Protein AF-A0A2V8SXV7-F1 (afdb_monomer)

Foldseek 3Di:
DQQDQALVSLLVVCVVQQKEFCDDDDPGHHNLCSNVVHDDDDDLCPPPCNVSSVVSSLSNLPDPQWFFALQDPRGTMTGGNVCLLVCLVCVVVDDQRRRWRWDFDCDPVRDTDTDTHTPPRSPDPVSVVD

Sequence (130 aa):
MNAPSSAASAIAFVEAHGVVLASAKGSVPRLIEAIAGEPISGNWWSHPRASAIYNVLVEVSESEQVLVCRLINGKVTLVHRRLWPALVRLADQFAPEQIIKVHEEHTPSGRHAVLELPFPQWVPPEVAQE

Structure (mmCIF, N/CA/C/O backbone):
data_AF-A0A2V8SXV7-F1
#
_entry.id   AF-A0A2V8SXV7-F1
#
loop_
_atom_site.group_PDB
_atom_site.id
_atom_site.type_symbol
_atom_site.label_atom_id
_atom_site.label_alt_id
_atom_site.label_comp_id
_atom_site.label_asym_id
_atom_site.label_entity_id
_atom_site.label_seq_id
_atom_site.pdbx_PDB_ins_code
_atom_site.Cartn_x
_atom_site.Cartn_y
_atom_site.Cartn_z
_atom_site.occupancy
_atom_site.B_iso_or_equiv
_atom_site.auth_seq_id
_atom_site.auth_comp_id
_atom_site.auth_asym_id
_atom_site.auth_atom_id
_atom_site.pdbx_PDB_model_num
ATOM 1 N N . MET A 1 1 ? -4.299 -16.229 -13.740 1.00 55.88 1 MET A N 1
ATOM 2 C CA . MET A 1 1 ? -4.571 -14.804 -14.026 1.00 55.88 1 MET A CA 1
ATOM 3 C C . MET A 1 1 ? -3.442 -14.289 -14.898 1.00 55.88 1 MET A C 1
ATOM 5 O O . MET A 1 1 ? -2.303 -14.638 -14.618 1.00 55.88 1 MET A O 1
ATOM 9 N N . ASN A 1 2 ? -3.743 -13.539 -15.958 1.00 66.44 2 ASN A N 1
ATOM 10 C CA . ASN A 1 2 ? -2.708 -12.866 -16.750 1.00 66.44 2 ASN A CA 1
ATOM 11 C C . ASN A 1 2 ? -2.040 -11.775 -15.897 1.00 66.44 2 ASN A C 1
ATOM 13 O O . ASN A 1 2 ? -2.689 -11.223 -15.007 1.00 66.44 2 ASN A O 1
ATOM 17 N N . ALA A 1 3 ? -0.766 -11.480 -16.158 1.00 77.56 3 ALA A N 1
ATOM 18 C CA . ALA A 1 3 ? -0.036 -10.414 -15.473 1.00 77.56 3 ALA A CA 1
ATOM 19 C C . ALA A 1 3 ? -0.771 -9.067 -15.643 1.00 77.56 3 ALA A C 1
ATOM 21 O O . ALA A 1 3 ? -1.040 -8.690 -16.790 1.00 77.56 3 ALA A O 1
ATOM 22 N N . PRO A 1 4 ? -1.130 -8.346 -14.561 1.00 82.12 4 PRO A N 1
ATOM 23 C CA . PRO A 1 4 ? -1.782 -7.049 -14.680 1.00 82.12 4 PRO A CA 1
ATOM 24 C C . PRO A 1 4 ? -0.882 -6.032 -15.389 1.00 82.12 4 PRO A C 1
ATOM 26 O O . PRO A 1 4 ? 0.155 -5.632 -14.871 1.00 82.12 4 PRO A O 1
ATOM 29 N N . SER A 1 5 ? -1.283 -5.602 -16.583 1.00 84.06 5 SER A N 1
ATOM 30 C CA . SER A 1 5 ? -0.556 -4.615 -17.393 1.00 84.06 5 SER A CA 1
ATOM 31 C C . SER A 1 5 ? -1.185 -3.218 -17.372 1.00 84.06 5 SER A C 1
ATOM 33 O O . SER A 1 5 ? -0.642 -2.304 -17.986 1.00 84.06 5 SER A O 1
ATOM 35 N N . SER A 1 6 ? -2.307 -3.048 -16.667 1.00 93.56 6 SER A N 1
ATOM 36 C CA . SER A 1 6 ? -3.025 -1.779 -16.483 1.00 93.56 6 SER A CA 1
ATOM 37 C C . SER A 1 6 ? -3.446 -1.579 -15.028 1.00 93.56 6 SER A C 1
ATOM 39 O O . SER A 1 6 ? -3.600 -2.562 -14.294 1.00 93.56 6 SER A O 1
ATOM 41 N N . ALA A 1 7 ? -3.725 -0.336 -14.627 1.00 93.81 7 ALA A N 1
ATOM 42 C CA . ALA A 1 7 ? -4.216 -0.019 -13.285 1.00 93.81 7 ALA A CA 1
ATOM 43 C C . ALA A 1 7 ? -5.478 -0.804 -12.905 1.00 93.81 7 ALA A C 1
ATOM 45 O O . ALA A 1 7 ? -5.535 -1.380 -11.825 1.00 93.81 7 ALA A O 1
ATOM 46 N N . ALA A 1 8 ? -6.451 -0.930 -13.814 1.00 96.12 8 ALA A N 1
ATOM 47 C CA . ALA A 1 8 ? -7.673 -1.696 -13.557 1.00 96.12 8 ALA A CA 1
ATOM 48 C C . ALA A 1 8 ? -7.379 -3.172 -13.231 1.00 96.12 8 ALA A C 1
ATOM 50 O O . ALA A 1 8 ? -7.880 -3.714 -12.248 1.00 96.12 8 ALA A O 1
ATOM 51 N N . SER A 1 9 ? -6.514 -3.819 -14.021 1.00 96.50 9 SER A N 1
ATOM 52 C CA . SER A 1 9 ? -6.117 -5.210 -13.763 1.00 96.50 9 SER A CA 1
ATOM 53 C C . SER A 1 9 ? -5.283 -5.359 -12.484 1.00 96.50 9 SER A C 1
ATOM 55 O O . SER A 1 9 ? -5.392 -6.367 -11.786 1.00 96.50 9 SER A O 1
ATOM 57 N N . ALA A 1 10 ? -4.476 -4.351 -12.148 1.00 97.69 10 ALA A N 1
ATOM 58 C CA . ALA A 1 10 ? -3.687 -4.320 -10.926 1.00 97.69 10 ALA A CA 1
ATOM 59 C C . ALA A 1 10 ? -4.566 -4.117 -9.682 1.00 97.69 10 ALA A C 1
ATOM 61 O O . ALA A 1 10 ? -4.369 -4.811 -8.689 1.00 97.69 10 ALA A O 1
ATOM 62 N N . ILE A 1 11 ? -5.585 -3.255 -9.744 1.00 98.31 11 ILE A N 1
ATOM 63 C CA . ILE A 1 11 ? -6.584 -3.101 -8.677 1.00 98.31 11 ILE A CA 1
ATOM 64 C C . ILE A 1 11 ? -7.341 -4.415 -8.476 1.00 98.31 11 ILE A C 1
ATOM 66 O O . ILE A 1 11 ? -7.463 -4.856 -7.339 1.00 98.31 11 ILE A O 1
ATOM 70 N N . ALA A 1 12 ? -7.747 -5.101 -9.550 1.00 98.06 12 ALA A N 1
ATOM 71 C CA . ALA A 1 12 ? -8.376 -6.422 -9.448 1.00 98.06 12 ALA A CA 1
ATOM 72 C C . ALA A 1 12 ? -7.447 -7.466 -8.792 1.00 98.06 12 ALA A C 1
ATOM 74 O O . ALA A 1 12 ? -7.892 -8.319 -8.023 1.00 98.06 12 ALA A O 1
ATOM 75 N N . PHE A 1 13 ? -6.135 -7.387 -9.042 1.00 98.31 13 PHE A N 1
ATOM 76 C CA . PHE A 1 13 ? -5.154 -8.215 -8.339 1.00 98.31 13 PHE A CA 1
ATOM 77 C C . PHE A 1 13 ? -5.104 -7.888 -6.837 1.00 98.31 13 PHE A C 1
ATOM 79 O O . PHE A 1 13 ? -5.079 -8.810 -6.017 1.00 98.31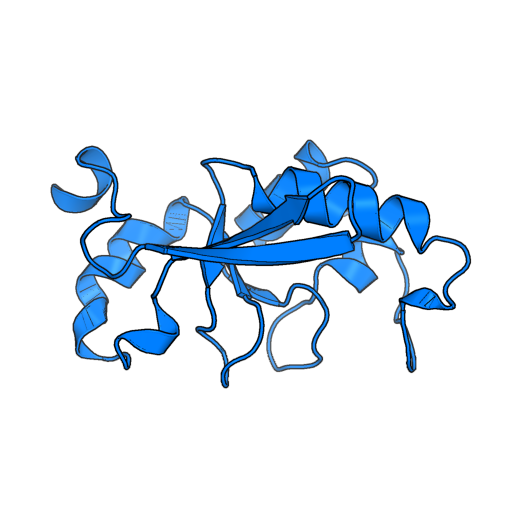 13 PHE A O 1
ATOM 86 N N . VAL A 1 14 ? -5.112 -6.603 -6.463 1.00 98.44 14 VAL A N 1
ATOM 87 C CA . VAL A 1 14 ? -5.159 -6.170 -5.054 1.00 98.44 14 VAL A CA 1
ATOM 88 C C . VAL A 1 14 ? -6.477 -6.590 -4.400 1.00 98.44 14 VAL A C 1
ATOM 90 O O . VAL A 1 14 ? -6.462 -7.072 -3.274 1.00 98.44 14 VAL A O 1
ATOM 93 N N . GLU A 1 15 ? -7.605 -6.506 -5.102 1.00 98.38 15 GLU A N 1
ATOM 94 C CA . GLU A 1 15 ? -8.911 -6.977 -4.639 1.00 98.38 15 GLU A CA 1
ATOM 95 C C . GLU A 1 15 ? -8.912 -8.478 -4.334 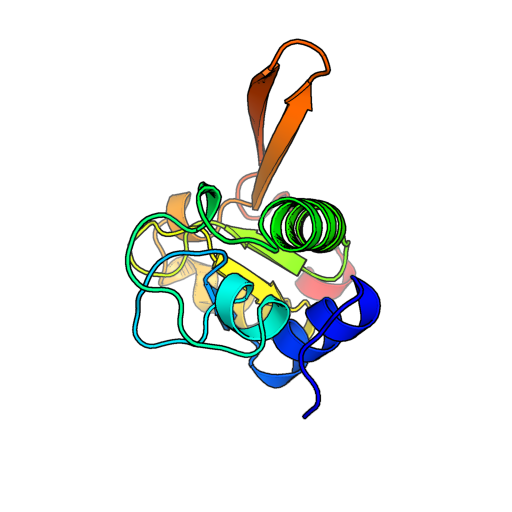1.00 98.38 15 GLU A C 1
ATOM 97 O O . GLU A 1 15 ? -9.307 -8.888 -3.233 1.00 98.38 15 GLU A O 1
ATOM 102 N N . ALA A 1 16 ? -8.428 -9.289 -5.280 1.00 98.12 16 ALA A N 1
ATOM 103 C CA . ALA A 1 16 ? -8.392 -10.742 -5.158 1.00 98.12 16 ALA A CA 1
ATOM 104 C C . ALA A 1 16 ? -7.586 -11.195 -3.930 1.00 98.12 16 ALA A C 1
ATOM 106 O O . ALA A 1 16 ? -8.013 -12.089 -3.199 1.00 98.12 16 ALA A O 1
ATOM 107 N N . HIS A 1 17 ? -6.453 -10.543 -3.657 1.00 98.25 17 HIS A N 1
ATOM 108 C CA . HIS A 1 17 ? -5.587 -10.883 -2.524 1.00 98.25 17 HIS A CA 1
ATOM 109 C C . HIS A 1 17 ? -5.943 -10.128 -1.236 1.00 98.25 17 HIS A C 1
ATOM 111 O O . HIS A 1 17 ? -5.600 -10.567 -0.141 1.00 98.25 17 HIS A O 1
ATOM 117 N N . GLY A 1 18 ? -6.649 -9.003 -1.342 1.00 98.19 18 GLY A N 1
ATOM 118 C CA . GLY A 1 18 ? -7.020 -8.118 -0.242 1.00 98.19 18 GLY A CA 1
ATOM 119 C C . GLY A 1 18 ? -5.865 -7.257 0.279 1.00 98.19 18 GLY A C 1
ATOM 120 O O . GLY A 1 18 ? -6.015 -6.041 0.370 1.00 98.19 18 GLY A O 1
ATOM 121 N N . VAL A 1 19 ? -4.728 -7.878 0.607 1.00 98.19 19 VAL A N 1
ATOM 122 C CA . VAL A 1 19 ? -3.511 -7.220 1.111 1.00 98.19 19 VAL A CA 1
ATOM 123 C C . VAL A 1 19 ? -2.321 -7.609 0.239 1.00 98.19 19 VAL A C 1
ATOM 125 O O . VAL A 1 19 ? -2.017 -8.791 0.079 1.00 98.19 19 VAL A O 1
ATOM 128 N N . VAL A 1 20 ? -1.631 -6.613 -0.314 1.00 98.38 20 VAL A N 1
ATOM 129 C CA . VAL A 1 20 ? -0.510 -6.794 -1.250 1.00 98.38 20 VAL A CA 1
ATOM 130 C C . VAL A 1 20 ? 0.627 -5.846 -0.877 1.00 98.38 20 VAL A C 1
ATOM 132 O O . VAL A 1 20 ? 0.391 -4.689 -0.555 1.00 98.38 20 VAL A O 1
ATOM 135 N N . LEU A 1 21 ? 1.881 -6.292 -0.932 1.00 97.75 21 LEU A N 1
ATOM 136 C CA . LEU A 1 21 ? 3.031 -5.387 -0.806 1.00 97.75 21 LEU A CA 1
ATOM 137 C C . LEU A 1 21 ? 3.264 -4.646 -2.127 1.00 97.75 21 LEU A C 1
ATOM 139 O O . LEU A 1 21 ? 3.194 -5.251 -3.192 1.00 97.75 21 LEU A O 1
ATOM 143 N N . ALA A 1 22 ? 3.608 -3.359 -2.097 1.00 96.00 22 ALA A N 1
ATOM 144 C CA . ALA A 1 22 ? 3.92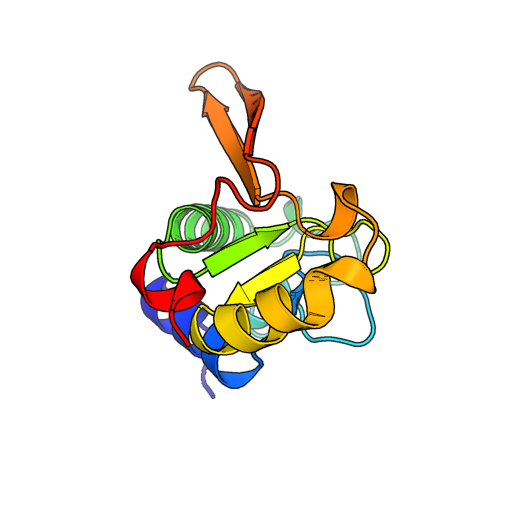0 -2.644 -3.338 1.00 96.00 22 ALA A CA 1
ATOM 145 C C . ALA A 1 22 ? 5.137 -3.281 -4.038 1.00 96.00 22 ALA A C 1
ATOM 147 O O . ALA A 1 22 ? 5.029 -3.775 -5.161 1.00 96.00 22 ALA A O 1
ATOM 148 N N . SER A 1 23 ? 6.277 -3.351 -3.337 1.00 94.88 23 SER A N 1
ATOM 149 C CA . SER A 1 23 ? 7.551 -3.850 -3.886 1.00 94.88 23 SER A CA 1
ATOM 150 C C . SER A 1 23 ? 8.360 -4.752 -2.949 1.00 94.88 23 SER A C 1
ATOM 152 O O . SER A 1 23 ? 9.187 -5.543 -3.410 1.00 94.88 23 SER A O 1
ATOM 154 N N . ALA A 1 24 ? 8.154 -4.668 -1.635 1.00 92.69 24 ALA A N 1
ATOM 155 C CA . ALA A 1 24 ? 8.947 -5.423 -0.673 1.00 92.69 24 ALA A CA 1
ATOM 156 C C . ALA A 1 24 ? 8.640 -6.931 -0.724 1.00 92.69 24 ALA A C 1
ATOM 158 O O . ALA A 1 24 ? 7.530 -7.344 -1.045 1.00 92.69 24 ALA A O 1
ATOM 159 N N . LYS A 1 25 ? 9.622 -7.766 -0.362 1.00 92.94 25 LYS A N 1
ATOM 160 C CA . LYS A 1 25 ? 9.401 -9.206 -0.142 1.00 92.94 25 LYS A CA 1
ATOM 1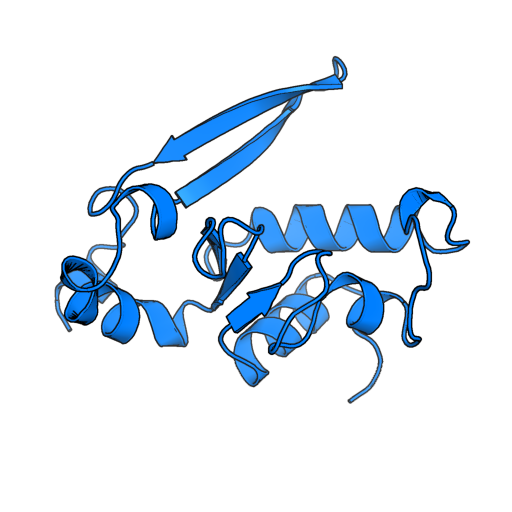61 C C . LYS A 1 25 ? 8.693 -9.436 1.193 1.00 92.94 25 LYS A C 1
ATOM 163 O O . LYS A 1 25 ? 8.989 -8.738 2.168 1.00 92.94 25 LYS A O 1
ATOM 168 N N . GLY A 1 26 ? 7.821 -10.434 1.275 1.00 92.38 26 GLY A N 1
ATOM 169 C CA . GLY A 1 26 ? 7.107 -10.772 2.505 1.00 92.38 26 GLY A CA 1
ATOM 170 C C . GLY A 1 26 ? 6.253 -12.026 2.367 1.00 92.38 26 GLY A C 1
ATOM 171 O O . GLY A 1 26 ? 6.397 -12.773 1.406 1.00 92.38 26 GLY A O 1
ATOM 172 N N . SER A 1 27 ? 5.380 -12.242 3.348 1.00 93.25 27 SER A N 1
ATOM 173 C CA . SER A 1 27 ? 4.438 -13.368 3.411 1.00 93.25 27 SER A CA 1
ATOM 174 C C . SER A 1 27 ? 3.204 -13.197 2.520 1.00 93.25 27 SER A C 1
ATOM 176 O O . SER A 1 27 ? 2.432 -14.139 2.370 1.00 93.25 27 SER A O 1
ATOM 178 N N . VAL A 1 28 ? 3.012 -12.011 1.941 1.00 96.69 28 VAL A N 1
ATOM 179 C CA . VAL A 1 28 ? 1.927 -11.703 1.005 1.00 96.69 28 VAL A CA 1
ATOM 180 C C . VAL A 1 28 ? 2.500 -11.424 -0.388 1.00 96.69 28 VAL A C 1
ATOM 182 O O . VAL A 1 28 ? 3.677 -11.055 -0.495 1.00 96.69 28 VAL A O 1
ATOM 185 N N . PRO A 1 29 ? 1.698 -11.574 -1.457 1.00 97.38 29 PRO A N 1
ATOM 186 C CA . PRO A 1 29 ? 2.120 -11.227 -2.809 1.00 97.38 29 PRO A CA 1
ATOM 187 C C . PRO A 1 29 ? 2.560 -9.769 -2.919 1.00 97.38 29 PRO A C 1
ATOM 189 O O . PRO A 1 29 ? 2.141 -8.918 -2.128 1.00 97.38 29 PRO A O 1
ATOM 192 N N . ARG A 1 30 ? 3.368 -9.467 -3.939 1.00 96.50 30 ARG A N 1
ATOM 193 C CA . ARG A 1 30 ? 3.772 -8.094 -4.247 1.00 96.50 30 ARG A CA 1
ATOM 194 C C . ARG A 1 30 ? 3.407 -7.673 -5.662 1.00 96.50 30 ARG A C 1
ATOM 196 O O . ARG A 1 30 ? 3.517 -8.466 -6.597 1.00 96.50 30 ARG A O 1
ATOM 203 N N . LEU A 1 31 ? 2.990 -6.419 -5.817 1.00 97.12 31 LEU A N 1
ATOM 204 C CA . LEU A 1 31 ? 2.393 -5.942 -7.061 1.00 97.12 31 LEU A CA 1
ATOM 205 C C . LEU A 1 31 ? 3.411 -5.841 -8.203 1.00 97.12 31 LEU A C 1
ATOM 207 O O . LEU A 1 31 ? 3.083 -6.190 -9.331 1.00 97.12 31 LEU A O 1
ATOM 211 N N . ILE A 1 32 ? 4.657 -5.440 -7.926 1.00 95.69 32 ILE A N 1
ATOM 212 C CA . ILE A 1 32 ? 5.679 -5.318 -8.981 1.00 95.69 32 ILE A CA 1
ATOM 213 C C . ILE A 1 32 ? 5.946 -6.625 -9.740 1.00 95.69 32 ILE A C 1
ATOM 215 O O . ILE A 1 32 ? 6.181 -6.583 -10.942 1.00 95.69 32 ILE A O 1
ATOM 219 N N . GLU A 1 33 ? 5.881 -7.780 -9.071 1.00 96.06 33 GLU A N 1
ATOM 220 C CA . GLU A 1 33 ? 6.056 -9.086 -9.726 1.00 96.06 33 GLU A CA 1
ATOM 221 C C . GLU A 1 33 ? 4.806 -9.491 -10.493 1.00 96.06 33 GLU A C 1
ATOM 223 O O . GLU A 1 33 ? 4.912 -10.052 -11.580 1.00 96.06 33 GLU A O 1
ATOM 228 N N . ALA A 1 34 ? 3.622 -9.151 -9.974 1.00 96.50 34 ALA A N 1
ATOM 229 C CA . ALA A 1 34 ? 2.385 -9.336 -10.717 1.00 96.50 34 ALA A CA 1
ATOM 230 C C . ALA A 1 34 ? 2.423 -8.541 -12.035 1.00 96.50 34 ALA A C 1
ATOM 232 O O . ALA A 1 34 ? 2.140 -9.105 -13.087 1.00 96.50 34 ALA A O 1
ATOM 233 N N . ILE A 1 35 ? 2.850 -7.272 -12.003 1.00 95.50 35 ILE A N 1
ATOM 234 C CA . ILE A 1 35 ? 2.954 -6.415 -13.197 1.00 95.50 35 ILE A CA 1
ATOM 235 C C . ILE A 1 35 ? 4.061 -6.879 -14.154 1.00 95.50 35 ILE A C 1
ATOM 237 O O . ILE A 1 35 ? 3.915 -6.815 -15.381 1.00 95.50 35 ILE A O 1
ATOM 241 N N . ALA A 1 36 ? 5.195 -7.324 -13.609 1.00 94.38 36 ALA A N 1
ATOM 242 C CA . ALA A 1 36 ? 6.280 -7.875 -14.412 1.00 94.38 36 ALA A CA 1
ATOM 243 C C . ALA A 1 36 ? 5.883 -9.200 -15.078 1.00 94.38 36 ALA A C 1
ATOM 245 O O . ALA A 1 36 ? 6.337 -9.472 -16.186 1.00 94.38 36 ALA A O 1
ATOM 246 N N . GLY A 1 37 ? 5.009 -9.980 -14.435 1.00 94.31 37 GLY A N 1
ATOM 247 C CA . GLY A 1 37 ? 4.650 -11.335 -14.849 1.00 94.31 37 GLY A CA 1
ATOM 248 C C . GLY A 1 37 ? 5.705 -12.380 -14.481 1.00 94.31 37 GLY A C 1
ATOM 249 O O . GLY A 1 37 ? 5.560 -13.544 -14.845 1.00 94.31 37 GLY A O 1
ATOM 250 N N . GLU A 1 38 ? 6.748 -11.980 -13.755 1.00 93.50 38 GLU A N 1
ATOM 251 C CA . GLU A 1 38 ? 7.875 -12.818 -13.363 1.00 93.50 38 GLU A CA 1
ATOM 252 C C . GLU A 1 38 ? 8.462 -12.368 -12.013 1.00 93.50 38 GLU A C 1
ATOM 254 O O . GLU A 1 38 ? 8.274 -11.215 -11.603 1.00 93.50 38 GLU A O 1
ATOM 259 N N . PRO A 1 39 ? 9.175 -13.255 -11.295 1.00 93.69 39 PRO A N 1
ATOM 260 C CA . PRO A 1 39 ? 9.883 -12.877 -10.080 1.00 93.69 39 PRO A CA 1
ATOM 261 C C . PRO A 1 39 ? 10.988 -11.848 -10.347 1.00 93.69 39 PRO A C 1
ATOM 263 O O . PRO A 1 39 ? 11.771 -11.992 -11.281 1.00 93.69 39 PRO A O 1
ATOM 266 N N . ILE A 1 40 ? 11.127 -10.854 -9.467 1.00 92.56 40 ILE A N 1
ATOM 267 C CA . ILE A 1 40 ? 12.172 -9.822 -9.574 1.00 92.56 40 ILE A CA 1
ATOM 268 C C . ILE A 1 40 ? 13.240 -10.041 -8.495 1.00 92.56 40 ILE A C 1
ATOM 270 O O . ILE A 1 40 ? 13.012 -9.814 -7.300 1.00 92.56 40 ILE A O 1
ATOM 274 N N . SER A 1 41 ? 14.449 -10.427 -8.903 1.00 87.00 41 SER A N 1
ATOM 275 C CA . SER A 1 41 ? 15.619 -10.453 -8.019 1.00 87.00 41 SER A CA 1
ATOM 276 C C . SER A 1 41 ? 16.307 -9.085 -7.971 1.00 87.00 41 SER A C 1
ATOM 278 O O . SER A 1 41 ? 16.711 -8.560 -9.003 1.00 87.00 41 SER A O 1
ATOM 280 N N . GLY A 1 42 ? 16.501 -8.531 -6.771 1.00 85.44 42 GLY 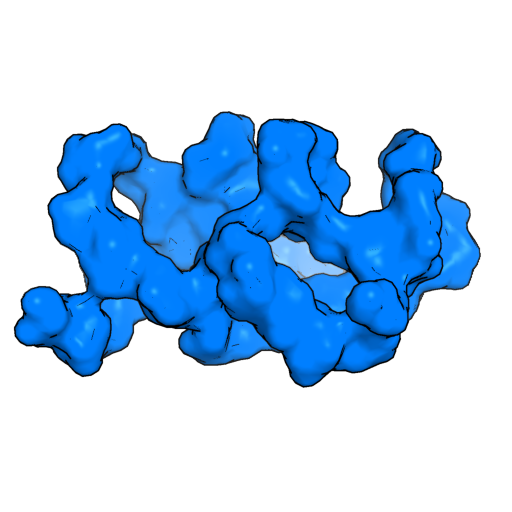A N 1
ATOM 281 C CA . GLY A 1 42 ? 17.235 -7.276 -6.586 1.00 85.44 42 GLY A CA 1
ATOM 282 C C . GLY A 1 42 ? 16.387 -6.023 -6.820 1.00 85.44 42 GLY A C 1
ATOM 283 O O . GLY A 1 42 ? 15.215 -5.978 -6.440 1.00 85.44 42 GLY A O 1
ATOM 284 N N . ASN A 1 43 ? 17.010 -4.983 -7.381 1.00 86.69 43 ASN A N 1
ATOM 285 C CA . ASN A 1 43 ? 16.391 -3.677 -7.579 1.00 86.69 43 ASN A CA 1
ATOM 286 C C . ASN A 1 43 ? 15.467 -3.674 -8.807 1.00 86.69 43 ASN A C 1
ATOM 288 O O . ASN A 1 43 ? 15.933 -3.784 -9.940 1.00 86.69 43 ASN A O 1
ATOM 292 N N . TRP A 1 44 ? 14.164 -3.488 -8.594 1.00 92.06 44 TRP A N 1
ATOM 293 C CA . TRP A 1 44 ? 13.180 -3.481 -9.679 1.00 92.06 44 TRP A CA 1
ATOM 294 C C . TRP A 1 44 ? 13.332 -2.285 -10.633 1.00 92.06 44 TRP A C 1
ATOM 296 O O . TRP A 1 44 ? 12.908 -2.381 -11.781 1.00 92.06 44 TRP A O 1
ATOM 306 N N . TRP A 1 45 ? 13.994 -1.199 -10.215 1.00 90.56 45 TRP A N 1
ATOM 307 C CA . TRP A 1 45 ? 14.298 -0.062 -11.095 1.00 90.56 45 TRP A CA 1
ATOM 308 C C . TRP A 1 45 ? 15.211 -0.433 -12.272 1.00 90.56 45 TRP A C 1
ATOM 310 O O . TRP A 1 45 ? 15.195 0.240 -13.296 1.00 90.56 45 TRP A O 1
ATOM 320 N N . SER A 1 46 ? 15.990 -1.512 -12.149 1.00 91.75 46 SER A N 1
ATOM 321 C CA . SER A 1 46 ? 16.833 -2.038 -13.230 1.00 91.75 46 SER A CA 1
ATOM 322 C C . SER A 1 46 ? 16.089 -3.001 -14.162 1.00 91.75 46 SER A C 1
ATOM 324 O O . SER A 1 46 ? 16.678 -3.514 -15.110 1.00 91.75 46 SER A O 1
ATOM 326 N N . HIS A 1 47 ? 14.810 -3.283 -13.898 1.00 92.44 47 HIS A N 1
ATOM 327 C CA . HIS A 1 47 ? 14.016 -4.205 -14.699 1.00 92.44 47 HIS A CA 1
ATOM 328 C C . HIS A 1 47 ? 13.659 -3.588 -16.066 1.00 92.44 47 HIS A C 1
ATOM 330 O O . HIS A 1 47 ? 13.270 -2.419 -16.109 1.00 92.44 47 HIS A O 1
ATOM 336 N N . PRO A 1 48 ? 13.655 -4.352 -17.178 1.00 93.06 48 PRO A N 1
ATOM 337 C CA . PRO A 1 48 ? 13.252 -3.837 -18.495 1.00 93.06 48 PRO A CA 1
ATOM 338 C C . PRO A 1 48 ? 11.846 -3.216 -18.523 1.00 93.06 48 PRO A C 1
ATOM 340 O O . PRO A 1 48 ? 11.555 -2.343 -19.334 1.00 93.06 48 PRO A O 1
ATOM 343 N N . ARG A 1 49 ? 10.967 -3.653 -17.611 1.00 92.12 49 ARG A N 1
ATOM 344 C CA . ARG A 1 49 ? 9.594 -3.141 -17.447 1.00 92.12 49 ARG A CA 1
ATOM 345 C C . ARG A 1 49 ? 9.451 -2.072 -16.352 1.00 92.12 49 ARG A C 1
ATOM 347 O O . ARG A 1 49 ? 8.324 -1.790 -15.959 1.00 92.12 49 ARG A O 1
ATOM 354 N N . ALA A 1 50 ? 10.539 -1.486 -15.842 1.00 90.88 50 ALA A N 1
ATOM 355 C CA . ALA A 1 50 ? 10.495 -0.553 -14.707 1.00 90.88 50 ALA A CA 1
ATOM 356 C C . ALA A 1 50 ? 9.516 0.614 -14.925 1.00 90.88 50 ALA A C 1
ATOM 358 O O . ALA A 1 50 ? 8.717 0.905 -14.043 1.00 90.88 50 ALA A O 1
ATOM 359 N N . SER A 1 51 ? 9.493 1.223 -16.115 1.00 92.44 51 SER A N 1
ATOM 360 C CA . SER A 1 51 ? 8.544 2.309 -16.408 1.00 92.44 51 SER A CA 1
ATOM 361 C C . SER A 1 51 ? 7.081 1.851 -16.334 1.00 92.44 51 SER A C 1
ATOM 363 O O . SER A 1 51 ? 6.260 2.535 -15.731 1.00 92.44 51 SER A O 1
ATOM 365 N N . ALA A 1 52 ? 6.756 0.669 -16.867 1.00 92.75 52 ALA A N 1
ATOM 366 C CA . ALA A 1 52 ? 5.401 0.124 -16.780 1.00 92.75 52 ALA A CA 1
ATOM 367 C C . ALA A 1 52 ? 5.008 -0.192 -15.327 1.00 92.75 52 ALA A C 1
ATOM 369 O O . ALA A 1 52 ? 3.899 0.121 -14.908 1.00 92.75 52 ALA A O 1
ATOM 370 N N . ILE A 1 53 ? 5.931 -0.769 -14.550 1.00 94.38 53 ILE A N 1
ATOM 371 C CA . ILE A 1 53 ? 5.730 -1.046 -13.122 1.00 94.38 53 ILE A CA 1
ATOM 372 C C . ILE A 1 53 ? 5.458 0.251 -12.355 1.00 94.38 53 ILE A C 1
ATOM 374 O O . ILE A 1 53 ? 4.513 0.303 -11.572 1.00 94.38 53 ILE A O 1
ATOM 378 N N . TYR A 1 54 ? 6.265 1.287 -12.593 1.00 92.44 54 TYR A N 1
ATOM 379 C CA . TYR A 1 54 ? 6.112 2.588 -11.952 1.00 92.44 54 TYR A CA 1
ATOM 380 C C . TYR A 1 54 ? 4.754 3.221 -12.268 1.00 92.44 54 TYR A C 1
ATOM 382 O O . TYR A 1 54 ? 4.025 3.562 -11.342 1.00 92.44 54 TYR A O 1
ATOM 390 N N . ASN A 1 55 ? 4.383 3.308 -13.550 1.00 93.06 55 ASN A N 1
ATOM 391 C CA . ASN A 1 55 ? 3.124 3.932 -13.967 1.00 93.06 55 ASN A CA 1
ATOM 392 C C . ASN A 1 55 ? 1.915 3.236 -13.327 1.00 93.06 55 ASN A C 1
ATOM 394 O O . ASN A 1 55 ? 1.071 3.891 -12.725 1.00 93.06 55 ASN A O 1
ATOM 398 N N . VAL A 1 56 ? 1.881 1.899 -13.363 1.00 95.62 56 VAL A N 1
ATOM 399 C CA . VAL A 1 56 ? 0.788 1.142 -12.738 1.00 95.62 56 VAL A CA 1
ATOM 400 C C . VAL A 1 56 ? 0.780 1.311 -11.216 1.00 95.62 56 VAL A C 1
ATOM 402 O O . VAL A 1 56 ? -0.292 1.431 -10.633 1.00 95.62 56 VAL A O 1
ATOM 405 N N . LEU A 1 57 ? 1.942 1.341 -10.551 1.00 93.50 57 LEU A N 1
ATOM 406 C CA . LEU A 1 57 ? 2.008 1.587 -9.105 1.00 93.50 57 LEU A CA 1
ATOM 407 C C . LEU A 1 57 ? 1.447 2.959 -8.723 1.00 93.50 57 LEU A C 1
ATOM 409 O O . LEU A 1 57 ? 0.743 3.045 -7.717 1.00 93.50 57 LEU A O 1
ATOM 413 N N . VAL A 1 58 ? 1.752 4.001 -9.501 1.00 91.81 58 VAL A N 1
ATOM 414 C CA . VAL A 1 58 ? 1.229 5.357 -9.279 1.00 91.81 58 VAL A CA 1
ATOM 415 C C . VAL A 1 58 ? -0.293 5.352 -9.397 1.00 91.81 58 VAL A C 1
ATOM 417 O O . VAL A 1 58 ? -0.971 5.672 -8.425 1.00 91.81 58 VAL A O 1
ATOM 420 N N . GLU A 1 59 ? -0.834 4.862 -10.515 1.00 94.31 59 GLU A N 1
ATOM 421 C CA . GLU A 1 59 ? -2.286 4.823 -10.744 1.00 94.31 59 GLU A CA 1
ATOM 422 C C . GLU A 1 59 ? -3.033 3.985 -9.686 1.00 94.31 59 GLU A C 1
ATOM 424 O O . GLU A 1 59 ? -4.127 4.337 -9.248 1.00 94.31 59 GLU A O 1
ATOM 429 N N . VAL A 1 60 ? -2.445 2.872 -9.230 1.00 95.56 60 VAL A N 1
ATOM 430 C CA . VAL A 1 60 ? -3.028 2.043 -8.160 1.00 95.56 60 VAL A CA 1
ATOM 431 C C . VAL A 1 60 ? -3.006 2.768 -6.813 1.00 95.56 60 VAL A C 1
ATOM 433 O O . VAL A 1 60 ? -3.950 2.624 -6.040 1.00 95.56 60 VAL A O 1
ATOM 436 N N . SER A 1 61 ? -1.956 3.540 -6.529 1.00 92.31 61 SER A N 1
ATOM 437 C CA . SER A 1 61 ? -1.804 4.286 -5.269 1.00 92.31 61 SER A CA 1
ATOM 438 C C . SER A 1 61 ? -2.723 5.509 -5.182 1.00 92.31 61 SER A C 1
ATOM 440 O O . SER A 1 61 ? -3.050 5.955 -4.083 1.00 92.31 61 SER A O 1
ATOM 442 N N . GLU A 1 62 ? -3.147 6.043 -6.327 1.00 92.12 62 GLU A N 1
ATOM 443 C CA . GLU A 1 62 ? -4.113 7.145 -6.443 1.00 92.12 62 GLU A CA 1
ATOM 444 C C . GLU A 1 62 ? -5.575 6.669 -6.417 1.00 92.12 62 GLU A C 1
ATOM 446 O O . GLU A 1 62 ? -6.492 7.469 -6.243 1.00 92.12 62 GLU A O 1
ATOM 451 N N . SER A 1 63 ? -5.814 5.363 -6.559 1.00 94.81 63 SER A N 1
ATOM 452 C CA . SER A 1 63 ? -7.159 4.791 -6.585 1.00 94.81 63 SER A CA 1
ATOM 453 C C . SER A 1 63 ? -7.875 4.902 -5.238 1.00 94.81 63 SER A C 1
ATOM 455 O O . SER A 1 63 ? -7.398 4.413 -4.214 1.00 94.81 63 SER A O 1
ATOM 457 N N . GLU A 1 64 ? -9.116 5.395 -5.254 1.00 94.25 64 GLU A N 1
ATOM 458 C CA . GLU A 1 64 ? -10.020 5.391 -4.092 1.00 94.25 64 GLU A CA 1
ATOM 459 C C . GLU A 1 64 ? -10.415 3.979 -3.621 1.00 94.25 64 GLU A C 1
ATOM 461 O O . GLU A 1 64 ? -11.099 3.818 -2.614 1.00 94.25 64 GLU A O 1
ATOM 466 N N . GLN A 1 65 ? -10.012 2.930 -4.340 1.00 96.81 65 GLN A N 1
ATOM 467 C CA . GLN A 1 65 ? -10.260 1.540 -3.955 1.00 96.81 65 GLN A CA 1
ATOM 468 C C . GLN A 1 65 ? -9.109 0.927 -3.153 1.00 96.81 65 GLN A C 1
ATOM 470 O O . GLN A 1 65 ? -9.225 -0.215 -2.700 1.00 96.81 65 GLN A O 1
ATOM 475 N N . VAL A 1 66 ? -7.993 1.643 -2.994 1.00 97.44 66 VAL A N 1
ATOM 476 C CA . VAL A 1 66 ? -6.776 1.122 -2.373 1.00 97.44 66 VAL A CA 1
ATOM 477 C C . VAL A 1 66 ? -6.298 2.064 -1.278 1.00 97.44 66 VAL A C 1
ATOM 479 O O . VAL A 1 66 ? -6.051 3.246 -1.488 1.00 97.44 66 VAL A O 1
ATOM 482 N N . LEU A 1 67 ? -6.146 1.517 -0.076 1.00 97.19 67 LEU A N 1
ATOM 483 C CA . LEU A 1 67 ? -5.440 2.178 1.007 1.00 97.19 67 LEU A CA 1
ATOM 484 C C . LEU A 1 67 ? -3.965 1.827 0.863 1.00 97.19 67 LEU A C 1
ATOM 486 O O . LEU A 1 67 ? -3.597 0.654 0.918 1.00 97.19 67 LEU A O 1
ATOM 490 N N . VAL A 1 68 ? -3.130 2.846 0.715 1.00 96.75 68 VAL A N 1
ATOM 491 C CA . VAL A 1 68 ? -1.679 2.716 0.811 1.00 96.75 68 VAL A CA 1
ATOM 492 C C . VAL A 1 68 ? -1.283 3.021 2.252 1.00 96.75 68 VAL A C 1
ATOM 494 O O . VAL A 1 68 ? -1.574 4.099 2.765 1.00 96.75 68 VAL A O 1
ATOM 497 N N . CYS A 1 69 ? -0.654 2.069 2.929 1.00 96.31 69 CYS A N 1
ATOM 498 C CA . CYS A 1 69 ? -0.223 2.203 4.321 1.00 96.31 69 CYS A CA 1
ATOM 499 C C . CYS A 1 69 ? 1.046 1.379 4.584 1.00 96.31 69 CYS A C 1
ATOM 501 O O . CYS A 1 69 ? 1.692 0.888 3.654 1.00 96.31 69 CYS A O 1
ATOM 503 N N . ARG A 1 70 ? 1.428 1.217 5.855 1.00 95.56 70 ARG A N 1
ATOM 504 C CA . ARG A 1 70 ? 2.617 0.453 6.271 1.00 95.56 70 ARG A CA 1
ATOM 505 C C . ARG A 1 70 ? 2.277 -0.712 7.202 1.00 95.56 70 ARG A C 1
ATOM 507 O O . ARG A 1 70 ? 3.005 -1.008 8.148 1.00 95.56 70 ARG A O 1
ATOM 514 N N . LEU A 1 71 ? 1.179 -1.400 6.888 1.00 95.62 71 LEU A N 1
ATOM 515 C CA . LEU A 1 71 ? 0.590 -2.453 7.715 1.00 95.62 71 LEU A CA 1
ATOM 516 C C . LEU A 1 71 ? 1.557 -3.611 8.009 1.00 95.62 71 LEU A C 1
ATOM 518 O O . LEU A 1 71 ? 1.698 -4.024 9.160 1.00 95.62 71 LEU A O 1
ATOM 522 N N . ILE A 1 72 ? 2.248 -4.126 6.986 1.00 95.75 72 ILE A N 1
ATOM 523 C CA . ILE A 1 72 ? 3.083 -5.328 7.108 1.00 95.75 72 ILE A CA 1
ATOM 524 C C . ILE A 1 72 ? 4.542 -4.951 7.371 1.00 95.75 72 ILE A C 1
ATOM 526 O O . ILE A 1 72 ? 5.292 -4.632 6.447 1.00 95.75 72 ILE A O 1
ATOM 530 N N . ASN A 1 73 ? 4.973 -5.045 8.632 1.00 93.62 73 ASN A N 1
ATOM 531 C CA . ASN A 1 73 ? 6.358 -4.797 9.061 1.00 93.62 73 ASN A CA 1
ATOM 532 C C . ASN A 1 73 ? 6.917 -3.447 8.565 1.00 93.62 73 ASN A C 1
ATOM 534 O O . ASN A 1 73 ? 8.071 -3.376 8.138 1.00 93.62 73 ASN A O 1
ATOM 538 N N . GLY A 1 74 ? 6.087 -2.398 8.537 1.00 91.62 74 GLY A N 1
ATOM 539 C CA . GLY A 1 74 ? 6.489 -1.063 8.085 1.00 91.62 74 GLY A CA 1
ATOM 540 C C . GLY A 1 74 ? 6.642 -0.908 6.564 1.00 91.62 74 GLY A C 1
ATOM 541 O O . GLY A 1 74 ? 7.086 0.138 6.095 1.00 91.62 74 GLY A O 1
ATOM 542 N N . LYS A 1 75 ? 6.312 -1.934 5.770 1.00 93.75 75 LYS A N 1
ATOM 543 C CA . LYS A 1 75 ? 6.470 -1.925 4.308 1.00 93.75 75 LYS A CA 1
ATOM 544 C C . LYS A 1 75 ? 5.241 -1.333 3.635 1.00 93.75 75 LYS A C 1
ATOM 546 O O . LYS A 1 75 ? 4.122 -1.595 4.072 1.00 93.75 75 LYS A O 1
ATOM 551 N N . VAL A 1 76 ? 5.447 -0.624 2.522 1.00 95.19 76 VAL A N 1
ATOM 552 C CA . VAL A 1 76 ? 4.350 -0.092 1.698 1.00 95.19 76 VAL A CA 1
ATOM 553 C C . VAL A 1 76 ? 3.416 -1.232 1.294 1.00 95.19 76 VAL A C 1
ATOM 555 O O . VAL A 1 76 ? 3.809 -2.164 0.584 1.00 95.19 76 VAL A O 1
ATOM 558 N N . THR A 1 77 ? 2.194 -1.149 1.800 1.00 97.62 77 THR A N 1
ATOM 559 C CA . THR A 1 77 ? 1.147 -2.157 1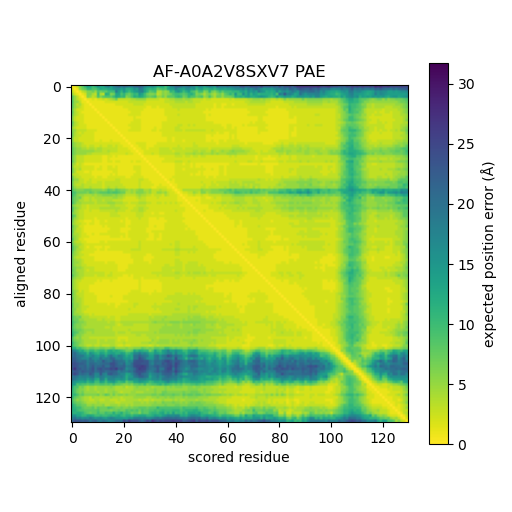.710 1.00 97.62 77 THR A CA 1
ATOM 560 C C . THR A 1 77 ? -0.077 -1.524 1.060 1.00 97.62 77 THR A C 1
ATOM 562 O O . THR A 1 77 ? -0.481 -0.427 1.428 1.00 97.62 77 THR A O 1
ATOM 565 N N . LEU A 1 78 ? -0.652 -2.232 0.096 1.00 98.00 78 LEU A N 1
ATOM 566 C CA . LEU A 1 78 ? -1.866 -1.898 -0.632 1.00 98.00 78 LEU A CA 1
ATOM 567 C C . LEU A 1 78 ? -2.999 -2.759 -0.066 1.00 98.00 78 LEU A C 1
ATOM 569 O O . LEU A 1 78 ? -2.942 -3.990 -0.153 1.00 98.00 78 LEU A O 1
ATOM 573 N N . VAL A 1 79 ? -4.007 -2.126 0.529 1.00 98.25 79 VAL A N 1
ATOM 574 C CA . VAL A 1 79 ? -5.174 -2.796 1.117 1.00 98.25 79 VAL A CA 1
ATOM 575 C C . VAL A 1 79 ? -6.423 -2.408 0.339 1.00 98.25 79 VAL A C 1
ATOM 577 O O . VAL A 1 79 ? -6.798 -1.235 0.298 1.00 98.25 79 VAL A O 1
ATOM 580 N N . HIS A 1 80 ? -7.087 -3.389 -0.268 1.00 98.44 80 HIS A N 1
ATOM 581 C CA . HIS A 1 80 ? -8.306 -3.142 -1.033 1.00 98.44 80 HIS A CA 1
ATOM 582 C C . HIS A 1 80 ? -9.469 -2.689 -0.137 1.00 98.44 80 HIS A C 1
ATOM 584 O O . HIS A 1 80 ? -9.646 -3.219 0.964 1.00 98.44 80 HIS A O 1
ATOM 590 N N . ARG A 1 81 ? -10.333 -1.804 -0.653 1.00 97.69 81 ARG A N 1
ATOM 591 C CA . ARG A 1 81 ? -11.508 -1.256 0.050 1.00 97.69 81 ARG A CA 1
ATOM 592 C C . ARG A 1 81 ? -12.432 -2.298 0.663 1.00 97.69 81 ARG A C 1
ATOM 594 O O . ARG A 1 81 ? -12.997 -2.059 1.723 1.00 97.69 81 ARG A O 1
ATOM 601 N N . ARG A 1 82 ? -12.524 -3.495 0.066 1.00 97.12 82 ARG A N 1
ATOM 602 C CA . ARG A 1 82 ? -13.327 -4.604 0.620 1.00 97.12 82 ARG A CA 1
ATOM 603 C C . ARG A 1 82 ? -12.885 -5.044 2.021 1.00 97.12 82 ARG A C 1
ATOM 605 O O . ARG A 1 82 ? -13.635 -5.737 2.696 1.00 97.12 82 ARG A O 1
ATOM 612 N N . LEU A 1 83 ? -11.647 -4.735 2.418 1.00 97.56 83 LEU A N 1
ATOM 613 C CA . LEU A 1 83 ? -11.101 -5.066 3.733 1.00 97.56 83 LEU A CA 1
ATOM 614 C C . LEU A 1 83 ? -11.106 -3.884 4.703 1.00 97.56 83 LEU A C 1
ATOM 616 O O . LEU A 1 83 ? -10.787 -4.086 5.871 1.00 97.56 83 LEU A O 1
ATOM 620 N N . TRP A 1 84 ? -11.463 -2.672 4.268 1.00 97.44 84 TRP A N 1
ATOM 621 C CA . TRP A 1 84 ? -11.446 -1.507 5.153 1.00 97.44 84 TRP A CA 1
ATOM 622 C C . TRP A 1 84 ? -12.386 -1.650 6.355 1.00 97.44 84 TRP A C 1
ATOM 624 O O . TRP A 1 84 ? -11.906 -1.379 7.450 1.00 97.44 84 TRP A O 1
ATOM 634 N N . PRO A 1 85 ? -13.632 -2.158 6.239 1.00 96.62 85 PRO A N 1
ATOM 635 C CA . PRO A 1 85 ? -14.485 -2.353 7.416 1.00 96.62 85 PRO A CA 1
ATOM 636 C C . PRO A 1 85 ? -13.835 -3.263 8.470 1.00 96.62 85 PRO A C 1
ATOM 638 O O . PRO A 1 85 ? -13.799 -2.947 9.657 1.00 96.62 85 PRO A O 1
ATOM 641 N N . ALA A 1 86 ? -13.231 -4.375 8.034 1.00 95.75 86 ALA A N 1
ATOM 642 C CA . ALA A 1 86 ? -12.515 -5.283 8.928 1.00 95.75 86 ALA A CA 1
ATOM 643 C C . ALA A 1 86 ? -11.267 -4.627 9.541 1.00 95.75 86 ALA A C 1
ATOM 645 O O . ALA A 1 86 ? -11.012 -4.794 10.730 1.00 95.75 86 ALA A O 1
ATOM 646 N N . LEU A 1 87 ? -10.511 -3.860 8.750 1.00 95.56 87 LEU A N 1
ATOM 647 C CA . LEU A 1 87 ? -9.335 -3.130 9.221 1.00 95.56 87 LEU A CA 1
ATOM 648 C C . LEU A 1 87 ? -9.706 -2.075 10.273 1.00 95.56 87 LEU A C 1
ATOM 650 O O . LEU A 1 87 ? -9.029 -1.974 11.288 1.00 95.56 87 LEU A O 1
ATOM 654 N N . VAL A 1 88 ? -10.793 -1.330 10.053 1.00 95.31 88 VAL A N 1
ATOM 655 C CA . VAL A 1 88 ? -11.316 -0.308 10.974 1.00 95.31 88 VAL A CA 1
ATOM 656 C C . VAL A 1 88 ? -11.752 -0.940 12.295 1.00 95.31 88 VAL A C 1
ATOM 658 O O . VAL A 1 88 ? -11.391 -0.444 13.358 1.00 95.31 88 VAL A O 1
ATOM 661 N N . ARG A 1 89 ? -12.474 -2.066 12.249 1.00 95.00 89 ARG A N 1
ATOM 662 C CA . ARG A 1 89 ? -12.918 -2.790 13.455 1.00 95.00 89 ARG A CA 1
ATOM 663 C C . ARG A 1 89 ? -11.769 -3.362 14.285 1.00 95.00 89 ARG A C 1
ATOM 665 O O . ARG A 1 89 ? -11.941 -3.571 15.478 1.00 95.00 89 ARG A O 1
ATOM 672 N N . LEU A 1 90 ? -10.631 -3.636 13.651 1.00 95.31 90 LEU A N 1
ATOM 673 C CA . LEU A 1 90 ? -9.422 -4.165 14.286 1.00 95.31 90 LEU A CA 1
ATOM 674 C C . LEU A 1 90 ? -8.356 -3.078 14.502 1.00 95.31 90 LEU A C 1
ATOM 676 O O . LEU A 1 90 ? -7.208 -3.408 14.791 1.00 95.31 90 LEU A O 1
ATOM 680 N N . ALA A 1 91 ? -8.694 -1.796 14.320 1.00 94.12 91 ALA A N 1
ATOM 681 C CA . ALA A 1 91 ? -7.722 -0.702 14.324 1.00 94.12 91 ALA A CA 1
ATOM 682 C C . ALA A 1 91 ? -6.935 -0.597 15.642 1.00 94.12 91 ALA A C 1
ATOM 684 O O . ALA A 1 91 ? -5.766 -0.225 15.624 1.00 94.12 91 ALA A O 1
ATOM 685 N N . ASP A 1 92 ? -7.548 -0.973 16.765 1.00 94.56 92 ASP A N 1
ATOM 686 C CA . ASP A 1 92 ? -6.940 -1.000 18.099 1.00 94.56 92 ASP A CA 1
ATOM 687 C C . ASP A 1 92 ? -5.855 -2.080 18.273 1.00 94.56 92 ASP A C 1
ATOM 689 O O . ASP A 1 92 ? -5.070 -2.020 19.218 1.00 94.56 92 ASP A O 1
ATOM 693 N N . GLN A 1 93 ? -5.767 -3.040 17.349 1.00 96.00 93 GLN A N 1
ATOM 694 C CA . GLN A 1 93 ? -4.730 -4.077 17.330 1.00 96.00 93 GLN A CA 1
ATOM 695 C C . GLN A 1 93 ? -3.472 -3.654 16.564 1.00 96.00 93 GLN A C 1
ATOM 697 O O . GLN A 1 93 ? -2.486 -4.396 16.541 1.00 96.00 93 GLN A O 1
ATOM 702 N N . PHE A 1 94 ? -3.489 -2.481 15.929 1.00 94.00 94 PHE A N 1
ATOM 703 C CA . PHE A 1 94 ? -2.377 -1.960 15.144 1.00 94.00 94 PHE A CA 1
ATOM 704 C C . PHE A 1 94 ? -1.816 -0.689 15.773 1.00 94.00 94 PHE A C 1
ATOM 706 O O . PHE A 1 94 ? -2.537 0.111 16.366 1.00 94.00 94 PHE A O 1
ATOM 713 N N . ALA A 1 95 ? -0.514 -0.466 15.600 1.00 93.50 95 ALA A N 1
ATOM 714 C CA . ALA A 1 95 ? 0.055 0.840 15.893 1.00 93.50 95 ALA A CA 1
ATOM 715 C C . ALA A 1 95 ? -0.514 1.883 14.902 1.00 93.50 95 ALA A C 1
ATOM 717 O O . ALA A 1 95 ? -0.701 1.549 13.724 1.00 93.50 95 ALA A O 1
ATOM 718 N N . PRO A 1 96 ? -0.774 3.137 15.320 1.00 90.44 96 PRO A N 1
ATOM 719 C CA . PRO A 1 96 ? -1.349 4.165 14.446 1.00 90.44 96 PRO A CA 1
ATOM 720 C C . PRO A 1 96 ? -0.588 4.353 13.126 1.00 90.44 96 PRO A C 1
ATOM 722 O O . PRO A 1 96 ? -1.194 4.557 12.074 1.00 90.44 96 PRO A O 1
ATOM 725 N N . GLU A 1 97 ? 0.737 4.204 13.154 1.00 91.06 97 GLU A N 1
ATOM 726 C CA . GLU A 1 97 ? 1.625 4.353 11.997 1.00 91.06 97 GLU A CA 1
ATOM 727 C C . GLU A 1 97 ? 1.476 3.209 10.979 1.00 91.06 97 GLU A C 1
ATOM 729 O O . GLU A 1 97 ? 1.880 3.341 9.824 1.00 91.06 97 GLU A O 1
ATOM 734 N N . GLN A 1 98 ? 0.901 2.068 11.372 1.00 93.12 98 GLN A N 1
ATOM 735 C CA . GLN A 1 98 ? 0.662 0.938 10.468 1.00 93.12 98 GLN A CA 1
ATOM 736 C C . GLN A 1 98 ? -0.548 1.169 9.561 1.00 93.12 98 GLN A C 1
ATOM 738 O O . GLN A 1 98 ? -0.568 0.677 8.430 1.00 93.12 98 GLN A O 1
ATOM 743 N N . ILE A 1 99 ? -1.543 1.913 10.047 1.00 95.00 99 ILE A N 1
ATOM 744 C CA . ILE A 1 99 ? -2.828 2.144 9.371 1.00 95.00 99 ILE A CA 1
ATOM 745 C C . ILE A 1 99 ? -3.042 3.612 8.984 1.00 95.00 99 ILE A C 1
ATOM 747 O O . ILE A 1 99 ? -4.157 4.008 8.644 1.00 95.00 99 ILE A O 1
ATOM 751 N N . ILE A 1 100 ? -1.983 4.420 9.006 1.00 93.38 100 ILE A N 1
ATOM 752 C CA . ILE A 1 100 ? -1.975 5.753 8.406 1.00 93.38 100 ILE A CA 1
ATOM 753 C C . ILE A 1 100 ? -2.064 5.627 6.883 1.00 93.38 100 ILE A C 1
ATOM 755 O O . ILE A 1 100 ? -1.365 4.807 6.278 1.00 93.38 100 ILE A O 1
ATOM 759 N N . LYS A 1 101 ? -2.935 6.422 6.255 1.00 93.00 101 LYS A N 1
ATOM 760 C CA . LYS A 1 101 ? -2.958 6.520 4.797 1.00 93.00 101 LYS A CA 1
ATOM 761 C C . LYS A 1 101 ? -1.744 7.334 4.374 1.00 93.00 101 LYS A C 1
ATOM 763 O O . LYS A 1 101 ? -1.599 8.483 4.778 1.00 93.00 101 LYS A O 1
ATOM 768 N N . VAL A 1 102 ? -0.889 6.719 3.572 1.00 89.25 102 VAL A N 1
ATOM 769 C CA . VAL A 1 102 ? 0.324 7.311 3.015 1.00 89.25 102 VAL A CA 1
ATOM 770 C C . VAL A 1 102 ? 0.051 7.632 1.558 1.00 89.25 102 VAL A C 1
ATOM 772 O O . VAL A 1 102 ? -0.282 6.743 0.784 1.00 89.25 102 VAL A O 1
ATOM 775 N N . HIS A 1 103 ? 0.208 8.883 1.163 1.00 79.31 103 HIS A N 1
ATOM 776 C CA . HIS A 1 103 ? 0.163 9.281 -0.233 1.00 79.31 103 HIS A CA 1
ATOM 777 C C . HIS A 1 103 ? 1.491 9.947 -0.584 1.00 79.31 103 HIS A C 1
ATOM 779 O O . HIS A 1 103 ? 1.853 10.966 -0.002 1.00 79.31 103 HIS A O 1
ATOM 785 N N . GLU A 1 104 ? 2.256 9.332 -1.485 1.00 68.19 104 GLU A N 1
ATOM 786 C CA . GLU A 1 104 ? 3.484 9.934 -2.003 1.00 68.19 104 GLU A CA 1
ATOM 787 C C . GLU A 1 104 ? 3.119 10.806 -3.206 1.00 68.19 104 GLU A C 1
ATOM 789 O O . GLU A 1 104 ? 2.929 10.301 -4.311 1.00 68.19 104 GLU A O 1
ATOM 794 N N . GLU A 1 105 ? 3.023 12.120 -3.004 1.00 59.16 105 GLU A N 1
ATOM 795 C CA . GLU A 1 105 ? 2.952 13.055 -4.123 1.00 59.16 105 GLU A CA 1
ATOM 796 C C . GLU A 1 105 ? 4.334 13.137 -4.776 1.00 59.16 105 GLU A C 1
ATOM 7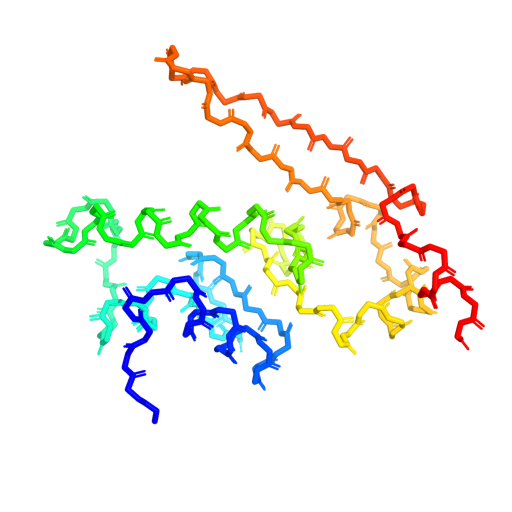98 O O . GLU A 1 105 ? 5.293 13.694 -4.221 1.00 59.16 105 GLU A O 1
ATOM 803 N N . HIS A 1 106 ? 4.443 12.596 -5.987 1.00 49.53 106 HIS A N 1
ATOM 804 C CA . HIS A 1 106 ? 5.587 12.846 -6.850 1.00 49.53 106 HIS A CA 1
ATOM 805 C C . HIS A 1 106 ? 5.442 14.240 -7.462 1.00 49.53 106 HIS A C 1
ATOM 807 O O . HIS A 1 106 ? 4.790 14.431 -8.488 1.00 49.53 106 HIS A O 1
ATOM 813 N N . THR A 1 107 ? 6.056 15.243 -6.832 1.00 49.59 107 THR A N 1
ATOM 814 C CA . THR A 1 107 ? 6.111 16.577 -7.438 1.00 49.59 107 THR A CA 1
ATOM 815 C C . THR A 1 107 ? 6.945 16.532 -8.729 1.00 49.59 107 THR A C 1
ATOM 817 O O . THR A 1 107 ? 7.928 15.785 -8.793 1.00 49.59 107 THR A O 1
ATOM 820 N N . PRO A 1 108 ? 6.666 17.394 -9.728 1.00 43.94 108 PRO A N 1
ATOM 821 C CA . PRO A 1 108 ? 7.476 17.494 -10.951 1.00 43.94 108 PRO A CA 1
ATOM 822 C C . PRO A 1 108 ? 8.973 17.773 -10.702 1.00 43.94 108 PRO A C 1
ATOM 824 O O . PRO A 1 108 ? 9.797 17.602 -11.593 1.00 43.94 108 PRO A O 1
ATOM 827 N N . SER A 1 109 ? 9.331 18.203 -9.485 1.00 50.19 109 SER A N 1
ATOM 828 C CA . SER A 1 109 ? 10.700 18.499 -9.048 1.00 50.19 109 SER A CA 1
ATOM 829 C C . SER A 1 109 ? 11.484 17.293 -8.506 1.00 50.19 109 SER A C 1
ATOM 831 O O . SER A 1 109 ? 12.643 17.447 -8.127 1.00 50.19 109 SER A O 1
ATOM 833 N N . GLY A 1 110 ? 10.866 16.109 -8.407 1.00 46.16 110 GLY A N 1
ATOM 834 C CA . GLY A 1 110 ? 11.473 14.931 -7.776 1.00 46.16 110 GLY A CA 1
ATOM 835 C C . GLY A 1 110 ? 11.495 14.972 -6.241 1.00 46.16 110 GLY A C 1
ATOM 836 O O . GLY A 1 110 ? 12.039 14.066 -5.614 1.00 46.16 110 GLY A O 1
ATOM 837 N N . ARG A 1 111 ? 10.895 15.990 -5.602 1.00 46.38 111 ARG A N 1
ATOM 838 C CA . ARG A 1 111 ? 10.6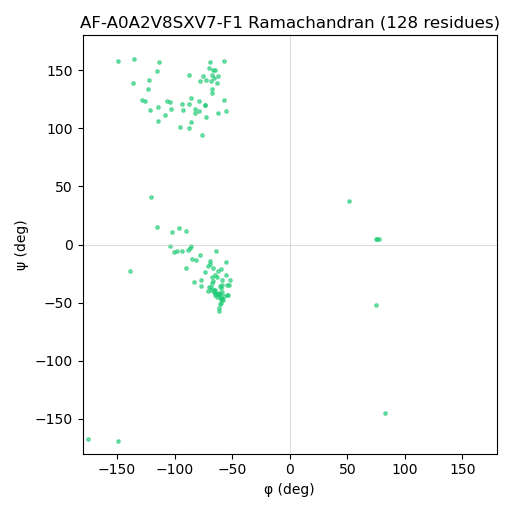12 15.955 -4.157 1.00 46.38 111 ARG A CA 1
ATOM 839 C C . ARG A 1 111 ? 9.374 15.102 -3.917 1.00 46.38 111 ARG A C 1
ATOM 841 O O . ARG A 1 111 ? 8.315 15.397 -4.467 1.00 46.38 111 ARG A O 1
ATOM 848 N N . HIS A 1 112 ? 9.524 14.075 -3.091 1.00 54.53 112 HIS A N 1
ATOM 849 C CA . HIS A 1 112 ? 8.413 13.273 -2.597 1.00 54.53 112 HIS A CA 1
ATOM 850 C C . HIS A 1 112 ? 7.816 14.030 -1.407 1.00 54.53 112 HIS A C 1
ATOM 852 O O . HIS A 1 112 ? 8.497 14.207 -0.393 1.00 54.53 112 HIS A O 1
ATOM 858 N N . ALA A 1 113 ? 6.590 14.531 -1.536 1.00 58.44 113 ALA A N 1
ATOM 859 C CA . ALA A 1 113 ? 5.831 14.980 -0.375 1.00 58.44 113 ALA A CA 1
ATOM 860 C C . ALA A 1 113 ? 4.982 13.796 0.087 1.00 58.44 113 ALA A C 1
ATOM 862 O O . ALA A 1 113 ? 4.142 13.300 -0.657 1.00 58.44 113 ALA A O 1
ATOM 863 N N . VAL A 1 114 ? 5.247 13.298 1.292 1.00 66.88 114 VAL A N 1
ATOM 864 C CA . VAL A 1 114 ? 4.408 12.264 1.894 1.00 66.88 114 VAL A CA 1
ATOM 865 C C . VAL A 1 114 ? 3.262 12.983 2.591 1.00 66.88 114 VAL A C 1
ATOM 867 O O . VAL A 1 114 ? 3.465 13.614 3.628 1.00 66.88 114 VAL A O 1
ATOM 870 N N . LEU A 1 115 ? 2.074 12.931 2.000 1.00 79.31 115 LEU A N 1
ATOM 871 C CA . LEU A 1 115 ? 0.851 13.311 2.684 1.00 79.31 115 LEU A CA 1
ATOM 872 C C . LEU A 1 115 ? 0.397 12.118 3.517 1.00 79.31 115 LEU A C 1
ATOM 874 O O . LEU A 1 115 ? 0.097 11.044 2.995 1.00 79.31 115 LEU A O 1
ATOM 878 N N . GLU A 1 116 ? 0.375 12.312 4.828 1.00 86.81 116 GLU A N 1
ATOM 879 C CA . GLU A 1 116 ? -0.092 11.315 5.778 1.00 86.81 116 GLU A CA 1
ATOM 880 C C . GLU A 1 116 ? -1.459 11.733 6.318 1.00 86.81 116 GLU A C 1
ATOM 882 O O . GLU A 1 116 ? -1.618 12.830 6.855 1.00 86.81 116 GLU A O 1
ATOM 887 N N . LEU A 1 117 ? -2.454 10.859 6.173 1.00 91.00 117 LEU A N 1
ATOM 888 C CA . LEU A 1 117 ? -3.790 11.061 6.722 1.00 91.00 117 LEU A CA 1
ATOM 889 C C . LEU A 1 117 ? -4.035 9.992 7.803 1.00 91.00 117 LEU A C 1
ATOM 891 O O . LEU A 1 117 ? -4.183 8.810 7.467 1.00 91.00 117 LEU A O 1
ATOM 895 N N . PRO A 1 118 ? -4.013 10.358 9.100 1.00 93.00 118 PRO A N 1
ATOM 896 C CA . PRO A 1 118 ? -4.083 9.399 10.202 1.00 93.00 118 PRO A CA 1
ATOM 897 C C . PRO A 1 118 ? -5.457 8.737 10.302 1.00 93.00 118 PRO A C 1
ATOM 899 O O . PRO A 1 118 ? -6.467 9.280 9.859 1.00 93.00 118 PRO A O 1
ATOM 902 N N . PHE A 1 119 ? -5.520 7.561 10.924 1.00 90.62 119 PHE A N 1
ATOM 903 C CA . PHE A 1 119 ? -6.794 6.963 11.324 1.00 90.62 119 PHE A CA 1
ATOM 904 C C . PHE A 1 119 ? -7.442 7.791 12.460 1.00 90.62 119 PHE A C 1
ATOM 906 O O . PHE A 1 119 ? -6.719 8.254 13.344 1.00 90.62 119 PHE A O 1
ATOM 913 N N . PRO A 1 120 ? -8.776 7.989 12.481 1.00 92.56 120 PRO A N 1
ATOM 914 C CA . PRO A 1 120 ? -9.773 7.521 11.511 1.00 92.56 120 PRO A CA 1
ATOM 915 C C . PRO A 1 120 ? -10.045 8.499 10.350 1.00 92.56 120 PRO A C 1
ATOM 917 O O . PRO A 1 120 ? -11.006 8.308 9.617 1.00 92.56 120 PRO A O 1
ATOM 920 N N . GLN A 1 121 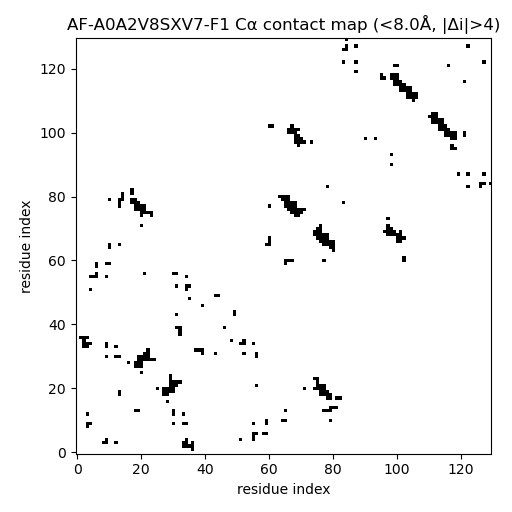? -9.235 9.543 10.149 1.00 92.75 121 GLN A N 1
ATOM 921 C CA . GLN A 1 121 ? -9.533 10.634 9.204 1.00 92.75 121 GLN A CA 1
ATOM 922 C C . GLN A 1 121 ? -9.629 10.193 7.737 1.00 92.75 121 GLN A C 1
ATOM 924 O O . GLN A 1 121 ? -10.338 10.825 6.961 1.00 92.75 121 GLN A O 1
ATOM 929 N N . TRP A 1 122 ? -8.930 9.127 7.339 1.00 92.94 122 TRP A N 1
ATOM 930 C CA . TRP A 1 122 ? -9.012 8.604 5.972 1.00 92.94 122 TRP A CA 1
ATOM 931 C C . TRP A 1 122 ? -10.231 7.710 5.719 1.00 92.94 122 TRP A C 1
ATOM 933 O O . TRP A 1 122 ? -10.501 7.396 4.561 1.00 92.94 122 TRP A O 1
ATOM 943 N N . VAL A 1 123 ? -10.933 7.268 6.768 1.00 92.12 123 VAL A N 1
ATOM 944 C CA . VAL A 1 123 ? -12.015 6.283 6.662 1.00 92.12 123 VAL A CA 1
ATOM 945 C C . VAL A 1 123 ? -13.245 6.944 6.035 1.00 92.12 123 VAL A C 1
ATOM 947 O O . VAL A 1 123 ? -13.772 7.898 6.614 1.00 92.12 123 VAL A O 1
ATOM 950 N N . PRO A 1 124 ? -13.743 6.454 4.884 1.00 90.75 124 PRO A N 1
ATOM 951 C CA . PRO A 1 124 ? -14.968 6.987 4.302 1.00 90.75 124 PRO A CA 1
ATOM 952 C C . PRO A 1 124 ? -16.173 6.784 5.236 1.00 90.75 124 PRO A C 1
ATOM 954 O O . PRO A 1 124 ? -16.254 5.743 5.901 1.00 90.75 124 PRO A O 1
ATOM 957 N N . PRO A 1 125 ? -17.139 7.721 5.277 1.00 87.31 125 PRO A N 1
ATOM 958 C CA . PRO A 1 125 ? -18.313 7.619 6.144 1.00 87.31 125 PRO A CA 1
ATOM 959 C C . PRO A 1 125 ? -19.104 6.317 5.982 1.00 87.31 125 PRO A C 1
ATOM 961 O O . PRO A 1 125 ? -19.629 5.801 6.965 1.00 87.31 125 PRO A O 1
ATOM 964 N N . GLU A 1 126 ? -19.177 5.774 4.767 1.00 87.62 126 GLU A N 1
ATOM 965 C CA . GLU A 1 126 ? -19.861 4.517 4.464 1.00 87.62 126 GLU A CA 1
ATOM 966 C C . GLU A 1 126 ? -19.177 3.291 5.081 1.00 87.62 126 GLU A C 1
ATOM 968 O O . GLU A 1 126 ? -19.849 2.320 5.403 1.00 87.62 126 GLU A O 1
ATOM 973 N N . VAL A 1 127 ? -17.861 3.343 5.303 1.00 84.69 127 VAL A N 1
ATOM 974 C CA . VAL A 1 127 ? -17.108 2.269 5.969 1.00 84.69 127 VAL A CA 1
ATOM 975 C C . VAL A 1 127 ? -17.212 2.388 7.487 1.00 84.69 127 VAL A C 1
ATOM 977 O O . VAL A 1 127 ? -17.210 1.383 8.189 1.00 84.69 127 VAL A O 1
ATOM 980 N N . ALA A 1 128 ? -17.320 3.611 8.010 1.00 74.38 128 ALA A N 1
ATOM 981 C CA . ALA A 1 128 ? -17.423 3.856 9.447 1.00 74.38 128 ALA A CA 1
ATOM 982 C C . ALA A 1 128 ? -18.760 3.392 10.063 1.00 74.38 128 ALA A C 1
ATOM 984 O O . ALA A 1 128 ? -18.859 3.293 11.284 1.00 74.38 128 ALA A O 1
ATOM 985 N N . GLN A 1 129 ? -19.784 3.144 9.239 1.00 64.75 129 GLN A N 1
ATOM 986 C CA . GLN A 1 129 ? -21.140 2.778 9.670 1.00 64.75 129 GLN A CA 1
ATOM 987 C C . GLN A 1 129 ? -21.425 1.265 9.637 1.00 64.75 129 GLN A C 1
ATOM 989 O O . GLN A 1 129 ? -22.501 0.860 10.078 1.00 64.75 129 GLN A O 1
ATOM 994 N N . GLU A 1 130 ? -20.496 0.444 9.128 1.00 55.97 130 GLU A N 1
ATOM 995 C CA . GLU A 1 130 ? -20.631 -1.023 9.046 1.00 55.97 130 GLU A CA 1
ATOM 996 C C . GLU A 1 130 ? -20.147 -1.759 10.300 1.00 55.97 130 GLU A C 1
ATOM 998 O O . GLU A 1 130 ? -20.953 -2.525 10.872 1.00 55.97 130 GLU A O 1
#

Radius of gyration: 14.61 Å; Cα contacts (8 Å, |Δi|>4): 202; chains: 1; bounding box: 38×33×37 Å

pLDDT: mean 89.12, std 13.05, range [43.94, 98.44]

Solvent-accessible surface area (backbone atoms only — not comparable to full-atom values): 7464 Å² total; per-residue (Å²): 130,81,54,28,84,43,39,69,49,42,46,51,51,30,52,76,62,34,53,26,24,48,73,58,88,68,97,49,58,35,49,48,33,41,43,66,61,46,89,75,83,79,66,59,80,78,39,98,56,30,68,61,41,50,53,33,51,52,52,38,61,70,31,95,53,34,47,30,23,19,62,62,90,71,35,57,25,36,33,17,54,93,47,44,50,61,48,61,77,45,44,89,82,47,61,69,75,28,62,20,37,52,40,75,44,76,42,99,82,74,53,71,45,74,50,73,38,49,72,72,77,68,60,54,72,79,49,76,73,112

Nearest PDB structures (foldseek):
  3chx-assembly1_A  TM=3.759E-01  e=2.929E+00  unclassified
  6fai-assembly1_l  TM=2.512E-01  e=6.034E+00  Saccharomyces cerevisiae S288C

Mean predicted aligned error: 5.13 Å

Secondary structure (DSSP, 8-state):
-----SHHHHHHHHHHHSEEESS--SSS-BHHHHHHTS---S-GGGSTTHHHHHHHHHHHHH-TTEEEEEEETTEEEEEEGGGHHHHHHTGGGS-GGGS-EEEEEE-TTS-EEEEEE-TTTTS-HHHHT-